Protein AF-A0A1B8H880-F1 (afdb_monomer_lite)

Structure (mmCIF, N/CA/C/O backbone):
data_AF-A0A1B8H880-F1
#
_entry.id   AF-A0A1B8H880-F1
#
loop_
_atom_site.group_PDB
_atom_site.id
_atom_site.type_symbol
_atom_site.label_atom_id
_atom_site.label_alt_id
_atom_site.label_comp_id
_atom_site.label_asym_id
_atom_site.label_entity_id
_atom_site.label_seq_id
_atom_site.pdbx_PDB_ins_code
_atom_site.Cartn_x
_atom_site.Cartn_y
_atom_site.Cartn_z
_atom_site.occupancy
_atom_site.B_iso_or_equiv
_atom_site.auth_seq_id
_atom_site.auth_comp_id
_atom_site.auth_asym_id
_atom_site.auth_atom_id
_atom_site.pdbx_PDB_model_num
ATOM 1 N N . MET A 1 1 ? -2.641 -5.376 17.705 1.00 60.66 1 MET A N 1
ATOM 2 C CA . MET A 1 1 ? -1.643 -6.065 16.861 1.00 60.66 1 MET A CA 1
ATOM 3 C C . MET A 1 1 ? -0.483 -5.120 16.620 1.00 60.66 1 MET A C 1
ATOM 5 O O . MET A 1 1 ? -0.714 -3.919 16.572 1.00 60.66 1 MET A O 1
ATOM 9 N N . GLU A 1 2 ? 0.731 -5.649 16.512 1.00 71.50 2 GLU A N 1
ATOM 10 C CA . GLU A 1 2 ? 1.927 -4.880 16.150 1.00 71.50 2 GLU A CA 1
ATOM 11 C C . GLU A 1 2 ? 2.179 -5.033 14.644 1.00 71.50 2 GLU A C 1
ATOM 13 O O . GLU A 1 2 ? 2.126 -6.148 14.122 1.00 71.50 2 GLU A O 1
ATOM 18 N N . PHE A 1 3 ? 2.415 -3.921 13.945 1.00 81.94 3 PHE A N 1
ATOM 19 C CA . PHE A 1 3 ? 2.740 -3.930 12.521 1.00 81.94 3 PHE A CA 1
ATOM 20 C C . PHE A 1 3 ? 4.137 -4.527 12.307 1.00 81.94 3 PHE A C 1
ATOM 22 O O . PHE A 1 3 ? 5.114 -4.023 12.850 1.00 81.94 3 PHE A O 1
ATOM 29 N N . LYS A 1 4 ? 4.232 -5.599 11.510 1.00 82.62 4 LYS A N 1
ATOM 30 C CA . LYS A 1 4 ? 5.491 -6.338 11.276 1.00 82.62 4 LYS A CA 1
ATOM 31 C C . LYS A 1 4 ? 6.265 -5.896 10.027 1.00 82.62 4 LYS A C 1
ATOM 33 O O . LYS A 1 4 ? 7.356 -6.405 9.783 1.00 82.62 4 LYS A O 1
ATOM 38 N N . GLY A 1 5 ? 5.681 -5.027 9.200 1.00 86.88 5 GLY A N 1
ATOM 39 C CA . GLY A 1 5 ? 6.303 -4.540 7.967 1.00 86.88 5 GLY A CA 1
ATOM 40 C C . GLY A 1 5 ? 7.328 -3.431 8.212 1.00 86.88 5 GLY A C 1
ATOM 41 O O . GLY A 1 5 ? 7.531 -2.989 9.341 1.00 86.88 5 GLY A O 1
ATOM 42 N N . THR A 1 6 ? 7.959 -2.942 7.141 1.00 92.19 6 THR A N 1
ATOM 43 C CA . THR A 1 6 ? 8.839 -1.767 7.218 1.00 92.19 6 THR A CA 1
ATOM 44 C C . THR A 1 6 ?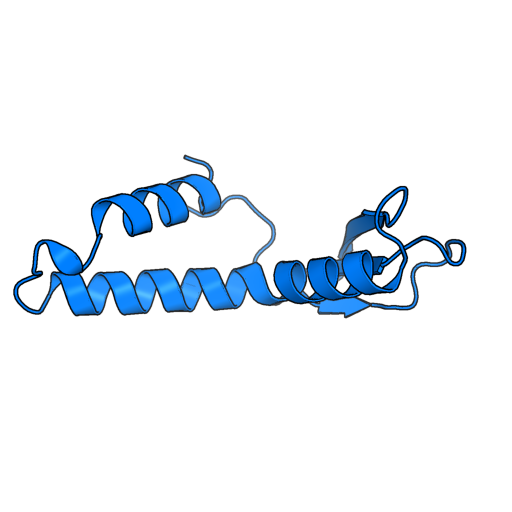 8.022 -0.529 7.590 1.00 92.19 6 THR A C 1
ATOM 46 O O . THR A 1 6 ? 7.107 -0.184 6.837 1.00 92.19 6 THR A O 1
ATOM 49 N N . PRO A 1 7 ? 8.328 0.165 8.701 1.00 90.88 7 PRO A N 1
ATOM 50 C CA . PRO A 1 7 ? 7.625 1.388 9.070 1.00 90.88 7 PRO A CA 1
ATOM 51 C C . PRO A 1 7 ? 7.704 2.454 7.971 1.00 90.88 7 PRO A C 1
ATOM 53 O O . PRO A 1 7 ? 8.688 2.527 7.229 1.00 90.88 7 PRO A O 1
ATOM 56 N N . GLY A 1 8 ? 6.666 3.284 7.878 1.00 92.75 8 GLY A N 1
ATOM 57 C CA . GLY A 1 8 ? 6.702 4.488 7.053 1.00 92.75 8 GLY A CA 1
ATOM 58 C C . GLY A 1 8 ? 7.695 5.536 7.590 1.00 92.75 8 GLY A C 1
ATOM 59 O O . GLY A 1 8 ? 8.225 5.387 8.695 1.00 92.75 8 GLY A O 1
ATOM 60 N N . PRO A 1 9 ? 7.936 6.617 6.836 1.00 95.44 9 PRO A N 1
ATOM 61 C CA . PRO A 1 9 ? 7.358 6.894 5.523 1.00 95.44 9 PRO A CA 1
ATOM 62 C C . PRO A 1 9 ? 7.994 6.030 4.431 1.00 95.44 9 PRO A C 1
ATOM 64 O O . PRO A 1 9 ? 9.171 5.657 4.515 1.00 95.44 9 PRO A O 1
ATOM 67 N N . TRP A 1 10 ? 7.212 5.725 3.399 1.00 96.81 10 TRP A N 1
ATOM 68 C CA . TRP A 1 10 ? 7.743 5.152 2.167 1.00 96.81 10 TRP A CA 1
ATOM 69 C C . TRP A 1 10 ? 7.837 6.228 1.089 1.00 96.81 10 TRP A C 1
ATOM 71 O O . TRP A 1 10 ? 7.147 7.244 1.124 1.00 96.81 10 TRP A O 1
ATOM 81 N N . SER A 1 11 ? 8.715 6.020 0.114 1.00 96.12 11 SER A N 1
ATOM 82 C CA . SER A 1 11 ? 8.860 6.926 -1.020 1.00 96.12 11 SER A CA 1
ATOM 83 C C . SER A 1 11 ? 8.878 6.168 -2.336 1.00 96.12 11 SER A C 1
ATOM 85 O O . SER A 1 11 ? 9.377 5.048 -2.435 1.00 96.12 11 SER A O 1
ATOM 87 N N . HIS A 1 12 ? 8.315 6.796 -3.362 1.00 95.62 12 HIS A N 1
ATOM 88 C CA . HIS A 1 12 ? 8.394 6.329 -4.740 1.00 95.62 12 HIS A CA 1
ATOM 89 C C . HIS A 1 12 ? 9.605 6.967 -5.430 1.00 95.62 12 HIS A C 1
ATOM 91 O O . HIS A 1 12 ? 9.861 8.159 -5.270 1.00 95.62 12 HIS A O 1
ATOM 97 N N . SER A 1 13 ? 10.341 6.166 -6.200 1.00 91.19 13 SER A N 1
ATOM 98 C CA . SER A 1 13 ? 11.402 6.620 -7.100 1.00 91.19 13 SER A CA 1
ATOM 99 C C . SER A 1 13 ? 11.117 6.148 -8.522 1.00 91.19 13 SER A C 1
ATOM 101 O O . SER A 1 13 ? 10.961 4.949 -8.768 1.00 91.19 13 SER A O 1
ATOM 103 N N . ASP A 1 14 ? 11.120 7.086 -9.471 1.00 82.62 14 ASP A N 1
ATOM 104 C CA . ASP A 1 14 ? 11.102 6.791 -10.909 1.00 82.62 14 ASP A CA 1
ATOM 105 C C . ASP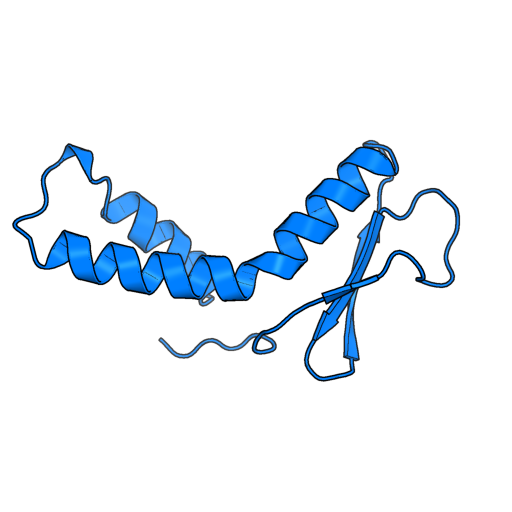 A 1 14 ? 12.442 6.217 -11.401 1.00 82.62 14 ASP A C 1
ATOM 107 O O . ASP A 1 14 ? 12.500 5.568 -12.443 1.00 82.62 14 ASP A O 1
ATOM 111 N N . ASN A 1 15 ? 13.534 6.442 -10.663 1.00 74.38 15 ASN A N 1
ATOM 112 C CA . ASN A 1 15 ? 14.844 5.909 -11.011 1.00 74.38 15 ASN A CA 1
ATOM 113 C C . ASN A 1 15 ? 15.081 4.580 -10.289 1.00 74.38 15 ASN A C 1
ATOM 115 O O . ASN A 1 15 ? 15.340 4.547 -9.085 1.00 74.38 15 ASN A O 1
ATOM 119 N N . HIS A 1 16 ? 14.992 3.490 -11.043 1.00 70.81 16 HIS A N 1
ATOM 120 C CA . HIS A 1 16 ? 15.081 2.122 -10.529 1.00 70.81 16 HIS A CA 1
ATOM 121 C C . HIS A 1 16 ? 16.053 1.234 -11.324 1.00 70.81 16 HIS A C 1
ATOM 123 O O . HIS A 1 16 ? 16.042 0.018 -11.161 1.00 70.81 16 HIS A O 1
ATOM 129 N N . GLY A 1 17 ? 16.876 1.809 -12.213 1.00 70.50 17 GLY A N 1
ATOM 130 C CA . GLY A 1 17 ? 17.909 1.072 -12.964 1.00 70.50 17 GLY A CA 1
ATOM 131 C C . GLY A 1 17 ? 17.390 -0.014 -13.922 1.00 70.50 17 GLY A C 1
ATOM 132 O O . GLY A 1 17 ? 18.160 -0.865 -14.359 1.00 70.50 17 GLY A O 1
ATOM 133 N N . LEU A 1 18 ? 16.094 0.004 -14.246 1.00 69.69 18 LEU A N 1
ATOM 134 C CA . LEU A 1 18 ? 15.410 -0.980 -15.095 1.00 69.69 18 LEU A CA 1
ATOM 135 C C . LEU A 1 18 ? 14.731 -0.296 -16.287 1.00 69.69 18 LEU A C 1
ATOM 137 O O . LEU A 1 18 ? 14.556 0.921 -16.288 1.00 69.69 18 LEU A O 1
ATOM 141 N N . ASN A 1 19 ? 14.365 -1.091 -17.298 1.00 67.31 19 ASN A N 1
ATOM 142 C CA . ASN A 1 19 ? 13.786 -0.619 -18.559 1.00 67.31 19 ASN A CA 1
ATOM 143 C C . ASN A 1 19 ? 12.435 0.117 -18.396 1.00 67.31 19 ASN A C 1
ATOM 145 O O . ASN A 1 19 ? 11.824 0.132 -17.328 1.00 67.31 19 ASN A O 1
ATOM 149 N N . GLU A 1 20 ? 11.945 0.691 -19.498 1.00 64.75 20 GLU A N 1
ATOM 150 C CA . GLU A 1 20 ? 10.781 1.592 -19.567 1.00 64.75 20 GLU A CA 1
ATOM 151 C C . GLU A 1 20 ? 9.435 0.993 -19.112 1.00 64.75 20 GLU A C 1
ATOM 153 O O . GLU A 1 20 ? 8.436 1.706 -19.051 1.00 64.75 20 GLU A O 1
ATOM 158 N N . THR A 1 21 ? 9.376 -0.300 -18.780 1.00 71.12 21 THR A N 1
ATOM 159 C CA . THR A 1 21 ? 8.131 -0.983 -18.384 1.00 71.12 21 THR A CA 1
ATOM 160 C C . THR A 1 21 ? 7.876 -0.988 -16.876 1.00 7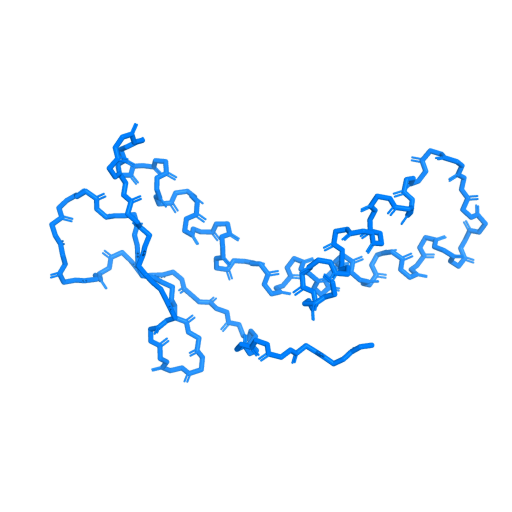1.12 21 THR A C 1
ATOM 162 O O . THR A 1 21 ? 6.870 -1.538 -16.431 1.00 71.12 21 THR A O 1
ATOM 165 N N . VAL A 1 22 ? 8.767 -0.405 -16.076 1.00 80.06 22 VAL A N 1
ATOM 166 C CA . VAL A 1 22 ? 8.672 -0.374 -14.610 1.00 80.06 22 VAL A CA 1
ATOM 167 C C . VAL A 1 22 ? 8.025 0.940 -14.160 1.00 80.06 22 VAL A C 1
ATOM 169 O O . VAL A 1 22 ? 8.333 2.010 -14.679 1.00 80.06 22 VAL A O 1
ATOM 172 N N . GLY A 1 23 ? 7.080 0.845 -13.222 1.00 83.94 23 GLY A N 1
ATOM 173 C CA . GLY A 1 23 ? 6.342 1.985 -12.676 1.00 83.94 23 GLY A CA 1
ATOM 174 C C . GLY A 1 23 ? 7.083 2.738 -11.571 1.00 83.94 23 GLY A C 1
ATOM 175 O O . GLY A 1 23 ? 6.742 3.881 -11.270 1.00 83.94 23 GLY A O 1
ATOM 176 N N . GLY A 1 24 ? 8.082 2.113 -10.950 1.00 90.69 24 GLY A N 1
ATOM 177 C CA . GLY A 1 24 ? 8.818 2.706 -9.841 1.00 90.69 24 GLY A CA 1
ATOM 178 C C . GLY A 1 24 ? 9.514 1.688 -8.945 1.00 90.69 24 GLY A C 1
ATOM 179 O O . GLY A 1 24 ? 9.202 0.495 -8.975 1.00 90.69 24 GLY A O 1
ATOM 180 N N . ALA A 1 25 ? 10.402 2.188 -8.092 1.00 92.88 25 ALA A N 1
ATOM 181 C CA . ALA A 1 25 ? 10.804 1.523 -6.858 1.00 92.88 25 ALA A CA 1
ATOM 182 C C . ALA A 1 25 ? 10.080 2.159 -5.664 1.00 92.88 25 ALA A C 1
ATOM 184 O O . ALA A 1 25 ? 9.855 3.372 -5.651 1.00 92.88 25 ALA A O 1
ATOM 185 N N . ILE A 1 26 ? 9.732 1.345 -4.668 1.00 95.69 26 ILE A N 1
ATOM 186 C CA . ILE A 1 26 ? 9.294 1.816 -3.350 1.00 95.69 26 ILE A CA 1
ATOM 187 C C . ILE A 1 26 ? 10.457 1.654 -2.383 1.00 95.69 26 ILE A C 1
ATOM 189 O O . ILE A 1 26 ? 11.035 0.568 -2.288 1.00 95.69 26 ILE A O 1
ATOM 193 N N . HIS A 1 27 ? 10.785 2.715 -1.657 1.00 95.06 27 HIS A N 1
ATOM 194 C CA . HIS A 1 27 ? 11.828 2.727 -0.642 1.00 95.06 27 HIS A CA 1
ATOM 195 C C . HIS A 1 27 ? 11.238 2.980 0.743 1.00 95.06 27 HIS A C 1
ATOM 197 O O . HIS A 1 27 ? 10.256 3.700 0.882 1.00 95.06 27 HIS A O 1
ATOM 203 N N . GLY A 1 28 ? 11.870 2.424 1.771 1.00 95.25 28 GLY A N 1
ATOM 204 C CA . GLY A 1 28 ? 11.527 2.650 3.171 1.00 95.25 28 GLY A CA 1
ATOM 205 C C . GLY A 1 28 ? 12.722 2.329 4.055 1.00 95.25 28 GLY A C 1
ATOM 206 O O . GLY A 1 28 ? 13.490 1.409 3.767 1.00 95.25 28 GLY A O 1
ATOM 207 N N . SER A 1 29 ? 12.932 3.133 5.098 1.00 91.94 29 SER A N 1
ATOM 208 C CA . SER A 1 29 ? 14.070 2.985 6.022 1.00 91.94 29 SER A CA 1
ATOM 209 C C . SER A 1 29 ? 15.433 2.853 5.310 1.00 91.94 29 SER A C 1
ATOM 211 O O . SER A 1 29 ? 16.266 2.034 5.692 1.00 91.94 29 SER A O 1
ATOM 213 N N . GLY A 1 30 ? 15.643 3.617 4.232 1.00 90.19 30 GLY A N 1
ATOM 214 C CA . GLY A 1 30 ? 16.887 3.613 3.448 1.00 90.19 30 GLY A CA 1
ATOM 215 C C . GLY A 1 30 ? 17.092 2.408 2.520 1.00 90.19 30 GLY A C 1
ATOM 216 O O . GLY A 1 30 ? 18.132 2.326 1.875 1.00 90.19 30 GLY A O 1
ATOM 217 N N . ASN A 1 31 ? 16.125 1.493 2.417 1.00 92.25 31 ASN A N 1
ATOM 218 C CA . ASN A 1 31 ? 16.213 0.287 1.593 1.00 92.25 31 ASN A CA 1
ATOM 219 C C . ASN A 1 31 ? 15.150 0.283 0.489 1.00 92.25 31 ASN A C 1
ATOM 221 O O . ASN A 1 31 ? 14.074 0.858 0.651 1.00 92.25 31 ASN A O 1
ATOM 225 N N . THR A 1 32 ? 15.427 -0.394 -0.627 1.00 93.06 32 THR A N 1
ATOM 226 C CA . THR A 1 32 ? 14.401 -0.718 -1.632 1.00 93.06 32 THR A CA 1
ATOM 227 C C . THR A 1 32 ? 13.514 -1.835 -1.096 1.00 93.06 32 THR A C 1
ATOM 229 O O . THR A 1 32 ? 14.001 -2.930 -0.827 1.00 93.06 32 THR A O 1
ATOM 232 N N . LEU A 1 33 ? 12.217 -1.565 -0.960 1.00 94.06 33 LEU A N 1
ATOM 233 C CA . LEU A 1 33 ? 11.223 -2.532 -0.494 1.00 94.06 33 LEU A CA 1
ATOM 234 C C . LEU A 1 33 ? 10.700 -3.387 -1.644 1.00 94.06 33 LEU A C 1
ATOM 236 O O . LEU A 1 33 ? 10.590 -4.604 -1.513 1.00 94.06 33 LEU A O 1
ATOM 240 N N . CYS A 1 34 ? 10.379 -2.762 -2.780 1.00 92.50 34 CYS A N 1
ATOM 241 C CA . CYS A 1 34 ? 9.901 -3.472 -3.961 1.00 92.50 34 CYS A CA 1
ATOM 242 C C . CYS A 1 34 ? 10.073 -2.664 -5.253 1.00 92.50 34 CYS A C 1
ATOM 244 O O . CYS A 1 34 ? 10.294 -1.451 -5.240 1.00 92.50 34 CYS A O 1
ATOM 246 N N . LEU A 1 35 ? 9.942 -3.369 -6.376 1.00 91.88 35 LEU A N 1
ATOM 247 C CA . LEU A 1 35 ? 9.862 -2.811 -7.722 1.00 91.88 35 LEU A CA 1
ATOM 248 C C . LEU A 1 35 ? 8.466 -3.078 -8.282 1.00 91.88 35 LEU A C 1
ATOM 250 O O . LEU A 1 35 ? 7.988 -4.213 -8.247 1.00 91.88 35 LEU A O 1
ATOM 254 N N . VAL A 1 36 ? 7.821 -2.044 -8.812 1.00 92.44 36 VAL A N 1
ATOM 255 C CA . VAL A 1 36 ? 6.464 -2.144 -9.357 1.00 92.44 36 VAL A CA 1
ATOM 256 C C . VAL A 1 36 ? 6.546 -2.334 -10.866 1.00 92.44 36 VAL A C 1
ATOM 258 O O . VAL A 1 36 ? 6.877 -1.413 -11.609 1.00 92.44 36 VAL A O 1
ATOM 261 N N . MET A 1 37 ? 6.258 -3.547 -11.334 1.00 90.81 37 MET A N 1
ATOM 262 C CA . MET A 1 37 ? 6.335 -3.904 -12.754 1.00 90.81 37 MET A CA 1
ATOM 263 C C . MET A 1 37 ? 5.053 -3.501 -13.496 1.00 90.81 37 MET A C 1
ATOM 265 O O . MET A 1 37 ? 3.955 -3.761 -13.015 1.00 90.81 37 MET A O 1
ATOM 269 N N . GLY A 1 38 ? 5.177 -2.934 -14.698 1.00 90.06 38 GLY A N 1
ATOM 270 C CA . GLY A 1 38 ? 4.049 -2.525 -15.549 1.00 90.06 38 GLY A CA 1
ATOM 271 C C . GLY A 1 38 ? 3.717 -3.482 -16.694 1.00 90.06 38 GLY A C 1
ATOM 272 O O . GLY A 1 38 ? 2.989 -3.114 -17.618 1.00 90.06 38 GLY A O 1
ATOM 273 N N . LYS A 1 39 ? 4.235 -4.717 -16.677 1.00 87.62 39 LYS A N 1
ATOM 274 C CA . LYS A 1 39 ? 3.925 -5.723 -17.705 1.00 87.62 39 LYS A CA 1
ATOM 275 C C . LYS A 1 39 ? 2.411 -5.985 -17.745 1.00 87.62 39 LYS A C 1
ATOM 277 O O . LYS A 1 39 ? 1.853 -6.495 -16.782 1.00 87.62 39 LYS A O 1
ATOM 282 N N . GLY A 1 40 ? 1.767 -5.658 -18.867 1.00 90.00 40 GLY A N 1
ATOM 283 C CA . GLY A 1 40 ? 0.328 -5.865 -19.092 1.00 90.00 40 GLY A CA 1
ATOM 284 C C . GLY A 1 40 ? -0.585 -4.688 -18.722 1.00 90.00 40 GLY A C 1
ATOM 285 O O . GLY A 1 40 ? -1.733 -4.692 -19.146 1.00 90.00 40 GLY A O 1
ATOM 286 N N . ILE A 1 41 ? -0.082 -3.678 -18.003 1.00 91.44 41 ILE A N 1
ATOM 287 C CA . ILE A 1 41 ? -0.846 -2.472 -17.612 1.00 91.44 41 ILE A CA 1
ATOM 288 C C . ILE A 1 41 ? -0.208 -1.160 -18.104 1.00 91.44 41 ILE A C 1
ATOM 290 O O . ILE A 1 41 ? -0.842 -0.110 -18.117 1.00 91.44 41 ILE A O 1
ATOM 294 N N . GLY A 1 42 ? 1.051 -1.216 -18.547 1.00 89.62 42 GLY A N 1
ATOM 295 C CA . GLY A 1 42 ? 1.810 -0.051 -18.989 1.00 89.62 42 GLY A CA 1
ATOM 296 C C . GLY A 1 42 ? 2.449 0.729 -17.838 1.00 89.62 42 GLY A C 1
ATOM 297 O O . GLY A 1 42 ? 2.104 0.573 -16.665 1.00 89.62 42 GLY A O 1
ATOM 298 N N . LYS A 1 43 ? 3.422 1.576 -18.192 1.00 89.31 43 LYS A N 1
ATOM 299 C CA . LYS A 1 43 ? 4.222 2.354 -17.235 1.00 89.31 43 LYS A CA 1
ATOM 300 C C . LYS A 1 43 ? 3.363 3.289 -16.388 1.00 89.31 43 LYS A C 1
ATOM 302 O O . LYS A 1 43 ? 3.519 3.319 -15.178 1.00 89.31 43 LYS A O 1
ATOM 307 N N . GLU A 1 44 ? 2.443 4.018 -17.012 1.00 91.44 44 GLU A N 1
ATOM 308 C CA . GLU A 1 44 ? 1.629 5.036 -16.339 1.00 91.44 44 GLU A CA 1
ATOM 309 C C . GLU A 1 44 ? 0.778 4.449 -15.205 1.00 91.44 44 GLU A C 1
ATOM 311 O O . GLU A 1 44 ? 0.853 4.920 -14.070 1.00 91.44 44 GLU A O 1
ATOM 316 N N . GLN A 1 45 ? 0.034 3.372 -15.483 1.00 94.44 45 GLN A N 1
ATOM 317 C CA . GLN A 1 45 ? -0.763 2.685 -14.463 1.00 94.44 45 GLN A CA 1
ATOM 318 C C . GLN A 1 45 ? 0.128 2.088 -13.367 1.00 94.44 45 GLN A C 1
ATOM 320 O O . GLN A 1 45 ? -0.190 2.194 -12.184 1.00 94.44 45 GLN A O 1
ATOM 325 N N . ALA A 1 46 ? 1.281 1.518 -13.732 1.00 93.50 46 ALA A N 1
ATOM 326 C CA . ALA A 1 46 ? 2.240 1.007 -12.758 1.00 93.50 46 ALA A CA 1
ATOM 327 C C . ALA A 1 46 ? 2.807 2.117 -11.856 1.00 93.50 46 ALA A C 1
ATOM 329 O O . ALA A 1 46 ? 2.951 1.911 -10.653 1.00 93.50 46 ALA A O 1
ATOM 330 N N . THR A 1 47 ? 3.086 3.302 -12.402 1.00 93.31 47 THR A N 1
ATOM 331 C CA . THR A 1 47 ? 3.538 4.471 -11.638 1.00 93.31 47 THR A CA 1
ATOM 332 C C . THR A 1 47 ? 2.446 4.998 -10.714 1.00 93.31 47 THR A C 1
ATOM 334 O O . THR A 1 47 ? 2.728 5.310 -9.558 1.00 93.31 47 THR A O 1
ATOM 337 N N . ALA A 1 48 ? 1.193 5.066 -11.173 1.00 95.12 48 ALA A N 1
ATOM 338 C CA . ALA A 1 48 ? 0.066 5.443 -10.320 1.00 95.12 48 ALA A CA 1
ATOM 339 C C . ALA A 1 48 ? -0.095 4.468 -9.139 1.00 95.12 48 ALA A C 1
ATOM 341 O O . ALA A 1 48 ? -0.210 4.899 -7.990 1.00 95.12 48 ALA A O 1
ATOM 342 N N . ASN A 1 49 ? 0.004 3.162 -9.404 1.00 95.44 49 ASN A N 1
ATOM 343 C CA . ASN A 1 49 ? -0.024 2.130 -8.368 1.00 95.44 49 ASN A CA 1
ATOM 344 C C . ASN A 1 49 ? 1.156 2.266 -7.395 1.00 95.44 49 ASN A C 1
ATOM 346 O O . ASN A 1 49 ? 0.959 2.181 -6.186 1.00 95.44 49 ASN A O 1
ATOM 350 N N . ALA A 1 50 ? 2.367 2.529 -7.894 1.00 95.06 50 ALA A N 1
ATOM 351 C CA . ALA A 1 50 ? 3.544 2.739 -7.055 1.00 95.06 50 ALA A CA 1
ATOM 352 C C . ALA A 1 50 ? 3.368 3.940 -6.110 1.00 95.06 50 ALA A C 1
ATOM 354 O O . ALA A 1 50 ? 3.661 3.841 -4.921 1.00 95.06 50 ALA A O 1
ATOM 355 N N . LYS A 1 51 ? 2.819 5.056 -6.601 1.00 96.38 51 LYS A N 1
ATOM 356 C CA . LYS A 1 51 ? 2.519 6.230 -5.766 1.00 96.38 51 LYS A CA 1
ATOM 357 C C . LYS A 1 51 ? 1.478 5.924 -4.689 1.00 96.38 51 LYS A C 1
ATOM 359 O O . LYS A 1 51 ? 1.662 6.335 -3.547 1.00 96.38 51 LYS A O 1
ATOM 364 N N . LEU A 1 52 ? 0.429 5.169 -5.023 1.00 96.81 52 LEU A N 1
ATOM 365 C CA . LEU A 1 52 ? -0.557 4.707 -4.040 1.00 96.81 52 LEU A CA 1
ATOM 366 C C . LEU A 1 52 ? 0.091 3.816 -2.970 1.00 96.81 52 LEU A C 1
ATOM 368 O O . LEU A 1 52 ? -0.158 4.006 -1.783 1.00 96.81 52 LEU A O 1
ATOM 372 N N . MET A 1 53 ? 0.948 2.876 -3.377 1.00 95.94 53 MET A N 1
ATOM 373 C CA . MET A 1 53 ? 1.685 2.011 -2.452 1.00 95.94 53 MET A CA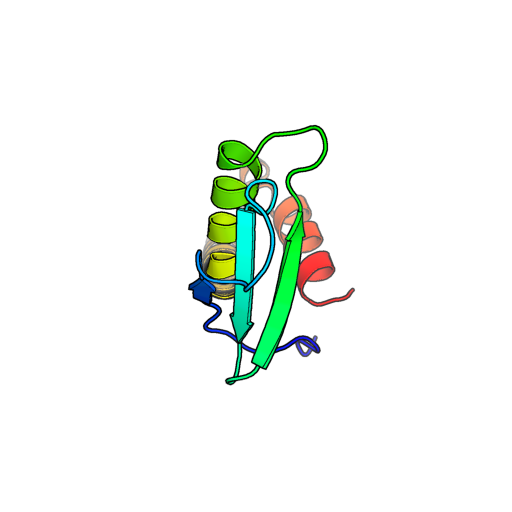 1
ATOM 374 C C . MET A 1 53 ? 2.614 2.812 -1.537 1.00 95.94 53 MET A C 1
ATOM 376 O O . MET A 1 53 ? 2.667 2.524 -0.348 1.00 95.94 53 MET A O 1
ATOM 380 N N . ALA A 1 54 ? 3.313 3.825 -2.060 1.00 97.00 54 ALA A N 1
ATOM 381 C CA . ALA A 1 54 ? 4.189 4.685 -1.263 1.00 97.00 54 ALA A CA 1
ATOM 382 C C . ALA A 1 54 ? 3.431 5.457 -0.170 1.00 97.00 54 ALA A C 1
ATOM 384 O O . ALA A 1 54 ? 3.992 5.685 0.890 1.00 97.00 54 ALA A O 1
ATOM 385 N N . ALA A 1 55 ? 2.164 5.810 -0.404 1.00 97.25 55 ALA A N 1
ATOM 386 C CA . ALA A 1 55 ? 1.313 6.476 0.583 1.00 97.25 55 ALA A CA 1
ATOM 387 C C . ALA A 1 55 ? 0.616 5.507 1.562 1.00 97.25 55 ALA A C 1
ATOM 389 O O . ALA A 1 55 ? -0.138 5.942 2.432 1.00 97.25 55 ALA A O 1
ATOM 390 N N . ALA A 1 56 ? 0.789 4.188 1.403 1.00 95.56 56 ALA A N 1
ATOM 391 C CA . ALA A 1 56 ? 0.051 3.196 2.181 1.00 95.56 56 ALA A CA 1
ATOM 392 C C . ALA A 1 56 ? 0.268 3.300 3.706 1.00 95.56 56 ALA A C 1
ATOM 394 O O . ALA A 1 56 ? -0.727 3.165 4.424 1.00 95.56 56 ALA A O 1
ATOM 395 N N . PRO A 1 57 ? 1.485 3.557 4.235 1.00 94.50 57 PRO A N 1
ATOM 396 C CA . PRO A 1 57 ? 1.682 3.732 5.675 1.00 94.50 57 PRO A CA 1
ATOM 397 C C . PRO A 1 57 ? 0.875 4.902 6.255 1.00 94.50 57 PRO A C 1
ATOM 399 O O . PRO A 1 57 ? 0.179 4.738 7.257 1.00 94.50 57 PRO A O 1
ATOM 402 N N . GLU A 1 58 ? 0.917 6.064 5.605 1.00 95.81 58 GLU A N 1
ATOM 403 C CA . GLU A 1 58 ? 0.215 7.278 6.024 1.00 95.81 58 GLU A CA 1
ATOM 404 C C . GLU A 1 58 ? -1.306 7.111 5.902 1.00 95.81 58 GLU A C 1
ATOM 406 O O . GLU A 1 58 ? -2.060 7.532 6.784 1.00 95.81 58 GLU A O 1
ATOM 411 N N . LEU A 1 59 ? -1.769 6.452 4.833 1.00 96.88 59 LEU A N 1
ATOM 412 C CA . LEU A 1 59 ? -3.180 6.108 4.652 1.00 96.88 59 LEU A CA 1
ATOM 413 C C . LEU A 1 59 ? -3.671 5.154 5.748 1.00 96.88 59 LEU A C 1
ATOM 415 O O . LEU A 1 59 ? -4.747 5.381 6.300 1.00 96.88 59 LEU A O 1
ATOM 419 N N . LEU A 1 60 ? -2.891 4.126 6.102 1.00 95.12 60 LEU A N 1
ATOM 420 C CA . LEU A 1 60 ? -3.229 3.190 7.178 1.00 95.12 60 LEU A CA 1
ATOM 421 C C . LEU A 1 60 ? -3.306 3.900 8.534 1.00 95.12 60 LEU A C 1
ATOM 423 O O . LEU A 1 60 ? -4.260 3.688 9.284 1.00 95.12 60 LEU A O 1
ATOM 427 N N . GLU A 1 61 ? -2.344 4.775 8.837 1.00 94.56 61 GLU A N 1
ATOM 428 C CA . GLU A 1 61 ? -2.346 5.568 10.069 1.00 94.56 61 GLU A CA 1
ATOM 429 C C . GLU A 1 61 ? -3.602 6.448 10.170 1.00 94.56 61 GLU A C 1
ATOM 431 O O . GLU A 1 61 ? -4.304 6.430 11.189 1.00 94.56 61 GLU A O 1
ATOM 436 N N . GLN A 1 62 ? -3.927 7.196 9.108 1.00 96.69 62 GLN A N 1
ATOM 437 C CA . GLN A 1 62 ? -5.118 8.044 9.116 1.00 96.69 62 GLN A CA 1
ATOM 438 C C . GLN A 1 62 ? -6.410 7.224 9.146 1.00 96.69 62 GLN A C 1
ATOM 440 O O . GLN A 1 62 ? -7.350 7.627 9.832 1.00 96.69 62 GLN A O 1
ATOM 445 N N . LEU A 1 63 ? -6.460 6.063 8.488 1.00 95.81 63 LEU A N 1
ATOM 446 C CA . LEU A 1 63 ? -7.621 5.177 8.52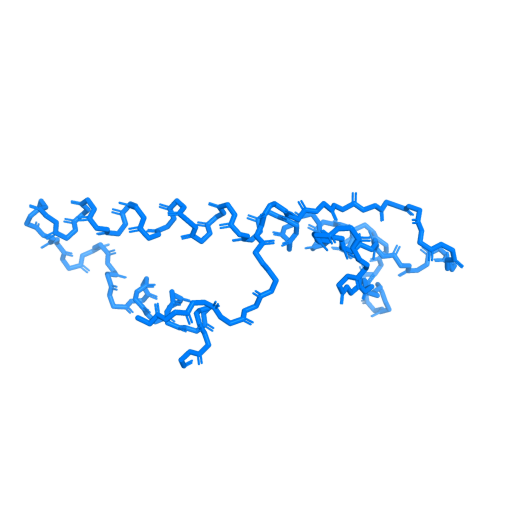9 1.00 95.81 63 LEU A CA 1
ATOM 447 C C . LEU A 1 63 ? -7.880 4.662 9.950 1.00 95.81 63 LEU A C 1
ATOM 449 O O . LEU A 1 63 ? -9.002 4.778 10.439 1.00 95.81 63 LEU A O 1
ATOM 453 N N . ILE A 1 64 ? -6.844 4.188 10.652 1.00 94.38 64 ILE A N 1
ATOM 454 C CA . ILE A 1 64 ? -6.945 3.762 12.059 1.00 94.38 64 ILE A CA 1
ATOM 455 C C . ILE A 1 64 ? -7.445 4.918 12.937 1.00 94.38 64 ILE A C 1
ATOM 457 O O . ILE A 1 64 ? -8.344 4.745 13.765 1.00 94.38 64 ILE A O 1
ATOM 461 N N . ARG A 1 65 ? -6.893 6.123 12.749 1.00 95.69 65 ARG A N 1
ATOM 462 C CA . ARG A 1 65 ? -7.294 7.317 13.503 1.00 95.69 65 ARG A CA 1
ATOM 463 C C . ARG A 1 65 ? -8.758 7.694 13.260 1.00 95.69 65 ARG A C 1
ATOM 465 O O . ARG A 1 65 ? -9.456 8.026 14.217 1.00 95.69 65 ARG A O 1
ATOM 472 N N . LEU A 1 66 ? -9.215 7.682 12.007 1.00 94.44 66 LEU A N 1
ATOM 473 C CA . LEU A 1 66 ? -10.591 8.026 11.634 1.00 94.44 66 LEU A CA 1
ATOM 474 C C . LEU A 1 66 ? -11.584 6.972 12.126 1.00 94.44 66 LEU A C 1
ATOM 476 O O . LEU A 1 66 ? -12.561 7.335 12.778 1.00 94.44 66 LEU A O 1
ATOM 480 N N . ARG A 1 67 ? -11.280 5.686 11.928 1.00 94.00 67 ARG A N 1
ATOM 481 C CA . ARG A 1 67 ? -12.055 4.556 12.456 1.00 94.00 67 ARG A CA 1
ATOM 482 C C . ARG A 1 67 ? -12.307 4.704 13.955 1.00 94.00 67 ARG A C 1
ATOM 484 O O . ARG A 1 67 ? -13.441 4.592 14.410 1.00 94.00 67 ARG A O 1
ATOM 491 N N . ASN A 1 68 ? -11.262 4.998 14.733 1.00 92.44 68 ASN A N 1
ATOM 492 C CA . ASN A 1 68 ? -11.381 5.151 16.187 1.00 92.44 68 ASN A CA 1
ATOM 493 C C . ASN A 1 68 ? -12.219 6.366 16.600 1.00 92.44 68 ASN A C 1
ATOM 495 O O . ASN A 1 68 ? -12.892 6.314 17.627 1.00 92.44 68 ASN A O 1
ATOM 499 N N . LYS A 1 69 ? -12.201 7.451 15.815 1.00 91.75 69 LYS A N 1
ATOM 500 C CA . LYS A 1 69 ? -13.088 8.595 16.052 1.00 91.75 69 LYS A CA 1
ATOM 501 C C . LYS A 1 69 ? -14.547 8.222 15.806 1.00 91.75 69 LYS A C 1
ATOM 503 O O . LYS A 1 69 ? -15.369 8.501 16.669 1.00 91.75 69 LYS A O 1
ATOM 508 N N . ILE A 1 70 ? -14.851 7.580 14.678 1.00 90.88 70 ILE A N 1
ATOM 509 C CA . ILE A 1 70 ? -16.224 7.210 14.297 1.00 90.88 70 ILE A CA 1
ATOM 510 C C . ILE A 1 70 ? -16.823 6.237 15.317 1.00 90.88 70 ILE A C 1
ATOM 512 O O . ILE A 1 70 ? -17.891 6.497 15.860 1.00 90.88 70 ILE A O 1
ATOM 516 N N . ALA A 1 71 ? -16.076 5.197 15.704 1.00 87.94 71 ALA A N 1
ATOM 517 C CA . ALA A 1 71 ? -16.510 4.255 16.738 1.00 87.94 71 ALA A CA 1
ATOM 518 C C . ALA A 1 71 ? -16.830 4.927 18.094 1.00 87.94 71 ALA A C 1
ATOM 520 O O . ALA A 1 71 ? -17.602 4.387 18.883 1.00 87.94 71 ALA A O 1
ATOM 521 N N . GLY A 1 72 ? -16.246 6.100 18.376 1.00 86.38 72 GLY A N 1
ATOM 522 C CA . GLY A 1 72 ? -16.518 6.885 19.582 1.00 86.38 72 GLY A CA 1
ATOM 523 C C . GLY A 1 72 ? -17.782 7.754 19.517 1.00 86.38 72 GLY A C 1
ATOM 524 O O . GLY A 1 72 ? -18.290 8.152 20.564 1.00 86.38 72 GLY A O 1
ATOM 525 N N . TYR A 1 73 ? -18.313 8.034 18.324 1.00 80.56 73 TYR A N 1
ATOM 526 C CA . TYR A 1 73 ? -19.489 8.877 18.093 1.00 80.56 73 TYR A CA 1
ATOM 527 C C . TYR A 1 73 ? -20.661 8.031 17.591 1.00 80.56 73 TYR A C 1
ATOM 529 O O . TYR A 1 73 ? -21.016 8.142 16.430 1.00 80.56 73 TYR A O 1
ATOM 537 N N . ARG A 1 74 ? -21.240 7.186 18.466 1.00 78.38 74 ARG A N 1
ATOM 538 C CA . ARG A 1 74 ? -22.424 6.330 18.204 1.00 78.38 74 ARG A CA 1
ATOM 539 C C . ARG A 1 74 ? -22.499 5.877 16.727 1.00 78.38 74 ARG A C 1
ATOM 541 O O . ARG A 1 74 ? -23.286 6.460 15.984 1.00 78.38 74 ARG A O 1
ATOM 548 N N . PRO A 1 75 ? -21.675 4.896 16.327 1.00 73.38 75 PRO A N 1
ATOM 549 C CA . PRO A 1 75 ? -21.583 4.476 14.934 1.00 73.38 75 PRO A CA 1
ATOM 550 C C . PRO A 1 75 ? -22.952 4.088 14.374 1.00 73.38 75 PRO A C 1
ATOM 552 O O . PRO A 1 75 ? -23.765 3.491 15.090 1.00 73.38 75 PRO A O 1
ATOM 555 N N . ASP A 1 76 ? -23.188 4.462 13.122 1.00 78.38 76 ASP A N 1
ATOM 556 C CA . ASP A 1 76 ? -24.359 4.065 12.341 1.00 78.38 76 ASP A CA 1
ATOM 557 C C . ASP A 1 76 ? -24.017 2.834 11.484 1.00 78.38 76 ASP A C 1
ATOM 559 O O . ASP A 1 76 ? -22.845 2.563 11.205 1.00 78.38 76 ASP A O 1
ATOM 563 N N . ASP A 1 77 ? -25.026 2.083 11.048 1.00 76.12 77 ASP A N 1
ATOM 564 C CA . ASP A 1 77 ? -24.828 0.889 10.214 1.00 76.12 77 ASP A CA 1
ATOM 565 C C . ASP A 1 77 ? -24.163 1.247 8.862 1.00 76.12 77 ASP A C 1
ATOM 567 O O . ASP A 1 77 ? -23.418 0.443 8.294 1.00 76.12 77 ASP A O 1
ATOM 571 N N . ASP A 1 78 ? -24.350 2.486 8.393 1.00 84.75 78 ASP A N 1
ATOM 572 C CA . ASP A 1 78 ? -23.758 3.029 7.162 1.00 84.75 78 ASP A CA 1
ATOM 573 C C . ASP A 1 78 ? -22.266 3.419 7.298 1.00 84.75 78 ASP A C 1
ATOM 575 O O . ASP A 1 78 ? -21.613 3.734 6.300 1.00 84.75 78 ASP A O 1
ATOM 579 N N . ASP A 1 79 ? -21.678 3.371 8.502 1.00 85.69 79 ASP A N 1
ATOM 580 C CA . ASP A 1 79 ? -20.249 3.667 8.705 1.00 85.69 79 ASP A CA 1
ATOM 581 C C . ASP A 1 79 ? -19.323 2.516 8.258 1.00 85.69 79 ASP A C 1
ATOM 583 O O . ASP A 1 79 ? -18.102 2.694 8.186 1.00 85.69 79 ASP A O 1
ATOM 587 N N . HIS A 1 80 ? -19.880 1.331 7.966 1.00 89.44 80 HIS A N 1
ATOM 588 C CA . HIS A 1 80 ? -19.159 0.148 7.466 1.00 89.44 80 HIS A CA 1
ATOM 589 C C . HIS A 1 80 ? -17.885 -0.198 8.267 1.00 89.44 80 HIS A C 1
ATOM 591 O O . HIS A 1 80 ? -16.841 -0.558 7.708 1.00 89.44 80 HIS A O 1
ATOM 597 N N . LEU A 1 81 ? -17.942 -0.062 9.600 1.00 91.12 81 LEU A N 1
ATOM 598 C CA . LEU A 1 81 ? -16.781 -0.264 10.475 1.00 91.12 81 LEU A CA 1
ATOM 599 C C . LEU A 1 81 ? -16.213 -1.685 10.405 1.00 91.12 81 LEU A C 1
ATOM 601 O O . LEU A 1 81 ? -15.013 -1.865 10.589 1.00 91.12 81 LEU A O 1
ATOM 605 N N . ASP A 1 82 ? -17.038 -2.680 10.094 1.00 92.69 82 ASP A N 1
ATOM 606 C CA . ASP A 1 8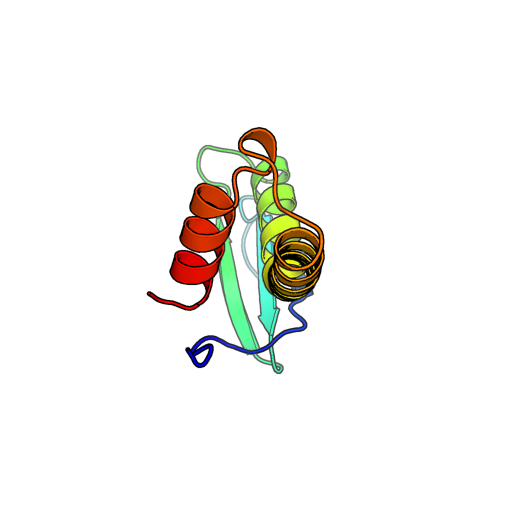2 ? -16.626 -4.064 9.862 1.00 92.69 82 ASP A CA 1
ATOM 607 C C . ASP A 1 82 ? -15.716 -4.202 8.628 1.00 92.69 82 ASP A C 1
ATOM 609 O O . ASP A 1 82 ? -14.682 -4.874 8.685 1.00 92.69 82 ASP A O 1
ATOM 613 N N . VAL A 1 83 ? -16.042 -3.510 7.532 1.00 94.25 83 VAL A N 1
ATOM 614 C CA . VAL A 1 83 ? -15.222 -3.460 6.311 1.00 94.25 83 VAL A CA 1
ATOM 615 C C . VAL A 1 83 ? -13.904 -2.737 6.580 1.00 94.25 83 VAL A C 1
ATOM 617 O O . VAL A 1 83 ? -12.838 -3.198 6.158 1.00 94.25 83 VAL A O 1
ATOM 620 N N . VAL A 1 84 ? -13.961 -1.620 7.310 1.00 94.69 84 VAL A N 1
ATOM 621 C CA . VAL A 1 84 ? -12.770 -0.857 7.704 1.00 94.69 84 VAL A CA 1
ATOM 622 C C . VAL A 1 84 ? -11.862 -1.698 8.605 1.00 94.69 84 VAL A C 1
ATOM 624 O O . VAL A 1 84 ? -10.653 -1.754 8.375 1.00 94.69 84 VAL A O 1
ATOM 627 N N . ASP A 1 85 ? -12.432 -2.409 9.576 1.00 94.50 85 ASP A N 1
ATOM 628 C CA . ASP A 1 85 ? -11.698 -3.303 10.471 1.00 94.50 85 ASP A CA 1
ATOM 629 C C . ASP A 1 85 ? -11.043 -4.453 9.711 1.00 94.50 85 ASP A C 1
ATOM 631 O O . ASP A 1 85 ? -9.874 -4.764 9.949 1.00 94.50 85 ASP A O 1
ATOM 635 N N . ALA A 1 86 ? -11.748 -5.055 8.751 1.00 95.25 86 ALA A N 1
ATOM 636 C CA . ALA A 1 86 ? -11.188 -6.095 7.896 1.00 95.25 86 ALA A CA 1
ATOM 637 C C . ALA A 1 86 ? -9.997 -5.579 7.068 1.00 95.25 86 ALA A C 1
ATOM 639 O O . ALA A 1 86 ? -8.967 -6.253 6.976 1.00 95.25 86 ALA A O 1
ATOM 640 N N . ALA A 1 87 ? -10.099 -4.372 6.503 1.00 95.12 87 ALA A N 1
ATOM 641 C CA . ALA A 1 87 ? -9.017 -3.751 5.741 1.00 95.12 87 ALA A CA 1
ATOM 642 C C . ALA A 1 87 ? -7.796 -3.423 6.620 1.00 95.12 87 ALA A C 1
ATOM 644 O O . ALA A 1 87 ? -6.666 -3.737 6.235 1.00 95.12 87 ALA A O 1
ATOM 645 N N . ILE A 1 88 ? -8.012 -2.847 7.810 1.00 94.94 88 ILE A N 1
ATOM 646 C CA . ILE A 1 88 ? -6.948 -2.562 8.786 1.00 94.94 88 ILE A CA 1
ATOM 647 C C . ILE A 1 88 ? -6.270 -3.862 9.232 1.00 94.94 88 ILE A C 1
ATOM 649 O O . ILE A 1 88 ? -5.043 -3.941 9.212 1.00 94.94 88 ILE A O 1
ATOM 653 N N . ASN A 1 89 ? -7.040 -4.895 9.590 1.00 93.50 89 ASN A N 1
ATOM 654 C CA . ASN A 1 89 ? -6.491 -6.181 10.030 1.00 93.50 89 ASN A CA 1
ATOM 655 C C . ASN A 1 89 ? -5.621 -6.818 8.942 1.00 93.50 89 ASN A C 1
ATOM 657 O O . ASN A 1 89 ? -4.480 -7.189 9.217 1.00 93.50 89 ASN A O 1
ATOM 661 N N . LYS A 1 90 ? -6.102 -6.833 7.693 1.00 91.81 90 LYS A N 1
ATOM 662 C CA . LYS A 1 90 ? -5.327 -7.318 6.546 1.00 91.81 90 LYS A CA 1
ATOM 663 C C . LYS A 1 90 ? -4.014 -6.545 6.369 1.00 91.81 90 LYS A C 1
ATOM 665 O O . LYS A 1 90 ? -2.979 -7.148 6.097 1.00 91.81 90 LYS A O 1
ATOM 670 N N . ALA A 1 91 ? -4.035 -5.220 6.529 1.00 91.75 91 ALA A N 1
ATOM 671 C CA . ALA A 1 91 ? -2.842 -4.381 6.400 1.00 91.75 91 ALA A CA 1
ATOM 672 C C . ALA A 1 91 ? -1.840 -4.564 7.558 1.00 91.75 91 ALA A C 1
ATOM 674 O O . ALA A 1 91 ? -0.632 -4.458 7.350 1.00 91.75 91 ALA A O 1
ATOM 675 N N . LEU A 1 92 ? -2.322 -4.877 8.765 1.00 90.81 92 LEU A N 1
ATOM 676 C CA . LEU A 1 92 ? -1.490 -5.175 9.937 1.00 90.81 92 LEU A CA 1
ATOM 677 C C . LEU A 1 92 ? -0.935 -6.614 9.951 1.00 90.81 92 LEU A C 1
ATOM 679 O O . LEU A 1 92 ? -0.131 -6.942 10.826 1.00 90.81 92 LEU A O 1
ATOM 683 N N . GLY A 1 93 ? -1.310 -7.449 8.975 1.00 83.69 93 GLY A N 1
ATOM 684 C CA . GLY A 1 93 ? -0.836 -8.829 8.829 1.00 83.69 93 GLY A CA 1
ATOM 685 C C . GLY A 1 93 ? -1.660 -9.871 9.591 1.00 83.69 93 GLY A C 1
ATOM 686 O O . GLY A 1 93 ? -1.105 -10.906 9.970 1.00 83.69 93 GLY A O 1
ATOM 687 N N . GLY A 1 94 ? -2.935 -9.570 9.854 1.00 74.12 94 GLY A N 1
ATOM 688 C CA . GLY A 1 94 ? -3.940 -10.501 10.376 1.00 74.12 94 GLY A CA 1
ATOM 689 C C . GLY A 1 94 ? -4.709 -11.243 9.290 1.00 74.12 94 GLY A C 1
ATOM 690 O O . GLY A 1 94 ? -4.638 -10.836 8.107 1.00 74.12 94 GLY A O 1
#

pLDDT: mean 89.0, std 8.45, range [60.66, 97.25]

Secondary structure (DSSP, 8-state):
----SPPSPEEEES--SS-TTEEEEEEETTEEEEEEE-TTTHHHHHHHHHHHHHTHHHHHHHHHHHHHHHHHS---GGG-HHHHHHHHHHHHT-

InterPro domains:
  IPR059809 Salmonella phage P22 protein Y8K6 [PF27050] (1-93)

Foldseek 3Di:
DAQPDAADQKDWDPDDPDDQQWQTFIDGPRDTPDTQGNVPPGNVVSVVVRVVVNCVNVVLVVLVVVLVVCVVVPHDPVVPSVVSVVVSCVNSPD

Sequence (94 aa):
MEFKGTPGPWSHSDNHGLNETVGGAIHGSGNTLCLVMGKGIGKEQATANAKLMAAAPELLEQLIRLRNKIAGYRPDDDDHLDVVDAAINKALGG

Organism: NCBI:txid368603

Radius of gyration: 16.2 Å; chains: 1; bounding box: 43×19×39 Å